Protein AF-A0A963M6S1-F1 (afdb_monomer)

Sequence (121 aa):
MKPHRTKQKTPPPSKAFGVSSEQMSFLPPPPFSPIWPTKGTLADRALGYFMDGTSMNHPDFQARTQSWRLGAVVFQLRTLGWPVETVEIPAPTAENPHRIIARYHLAPHHVAQALAQLGAA

Solvent-accessible surface area (backbone atoms only — not comparable to full-atom values): 7642 Å² total; per-residue (Å²): 139,82,89,83,84,79,80,86,78,82,81,76,85,75,78,82,74,80,84,59,71,78,76,52,72,79,50,77,76,81,69,96,72,52,58,83,56,64,82,89,37,71,45,30,52,51,49,50,43,24,61,74,61,44,68,44,35,56,70,60,43,23,75,76,67,78,39,86,53,49,69,60,34,53,50,50,40,44,76,34,55,40,77,66,45,78,45,81,40,86,56,61,42,97,95,39,70,82,33,68,43,65,32,36,35,42,54,70,68,60,41,53,53,54,53,50,57,62,70,75,103

Structure (mmCIF, N/CA/C/O backbone):
data_AF-A0A963M6S1-F1
#
_entry.id   AF-A0A963M6S1-F1
#
loop_
_atom_site.group_PDB
_atom_site.id
_atom_site.type_symbol
_atom_site.label_atom_id
_atom_site.label_alt_id
_atom_site.label_comp_id
_atom_site.label_asym_id
_atom_site.label_entity_id
_atom_site.label_seq_id
_atom_site.pdbx_PDB_ins_code
_atom_site.Cartn_x
_atom_site.Cartn_y
_atom_site.Cartn_z
_atom_site.occupancy
_atom_site.B_iso_or_equiv
_atom_site.auth_seq_id
_atom_site.auth_comp_id
_atom_site.auth_asym_id
_atom_site.auth_atom_id
_atom_site.pdbx_PDB_model_num
ATOM 1 N N . MET A 1 1 ? -62.079 -33.400 43.415 1.00 45.62 1 MET A N 1
ATOM 2 C CA . MET A 1 1 ? -61.534 -33.195 42.053 1.00 45.62 1 MET A CA 1
ATOM 3 C C . MET A 1 1 ? -60.572 -32.012 42.113 1.00 45.62 1 MET A C 1
ATOM 5 O O . MET A 1 1 ? -60.985 -30.956 42.569 1.00 45.62 1 MET A O 1
ATOM 9 N N . LYS A 1 2 ? -59.281 -32.197 41.800 1.00 44.72 2 LYS A N 1
ATOM 10 C CA . LYS A 1 2 ? -58.245 -31.144 41.872 1.00 44.72 2 LYS A CA 1
ATOM 11 C C . LYS A 1 2 ? -58.024 -30.556 40.468 1.00 44.72 2 LYS A C 1
ATOM 13 O O . LYS A 1 2 ? -57.859 -31.358 39.551 1.00 44.72 2 LYS A O 1
ATOM 18 N N . PRO A 1 3 ? -57.967 -29.229 40.261 1.00 50.53 3 PRO A N 1
ATOM 19 C CA . PRO A 1 3 ? -57.608 -28.678 38.958 1.00 50.53 3 PRO A CA 1
ATOM 20 C C . PRO A 1 3 ? -56.086 -28.729 38.756 1.00 50.53 3 PRO A C 1
ATOM 22 O O . PRO A 1 3 ? -55.313 -28.336 39.631 1.00 50.53 3 PRO A O 1
ATOM 25 N N . HIS A 1 4 ? -55.637 -29.235 37.608 1.00 44.19 4 HIS A N 1
ATOM 26 C CA . HIS A 1 4 ? -54.243 -29.136 37.173 1.00 44.19 4 HIS A CA 1
ATOM 27 C C . HIS A 1 4 ? -54.062 -27.873 36.327 1.00 44.19 4 HIS A C 1
ATOM 29 O O . HIS A 1 4 ? -54.702 -27.701 35.295 1.00 44.19 4 HIS A O 1
ATOM 35 N N . ARG A 1 5 ? -53.186 -26.976 36.793 1.00 47.31 5 ARG A N 1
ATOM 36 C CA . ARG A 1 5 ? -52.761 -25.761 36.091 1.00 47.31 5 ARG A CA 1
ATOM 37 C C . ARG A 1 5 ? -51.646 -26.123 35.110 1.00 47.31 5 ARG A C 1
ATOM 39 O O . ARG A 1 5 ? -50.526 -26.404 35.532 1.00 47.31 5 ARG A O 1
ATOM 46 N N . THR A 1 6 ? -51.931 -26.103 33.814 1.00 52.56 6 THR A N 1
ATOM 47 C CA . THR A 1 6 ? -50.924 -26.345 32.771 1.00 52.56 6 THR A CA 1
ATOM 48 C C . THR A 1 6 ? -50.086 -25.081 32.557 1.00 52.56 6 THR A C 1
ATOM 50 O O . THR A 1 6 ? -50.623 -23.999 32.324 1.00 52.56 6 THR A O 1
ATOM 53 N N . LYS A 1 7 ? -48.759 -25.198 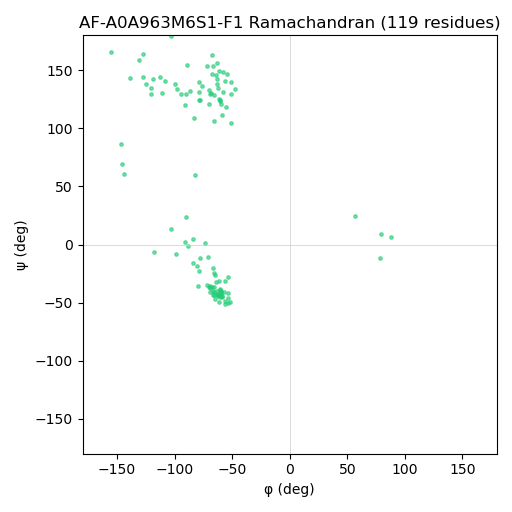32.678 1.00 51.72 7 LYS A N 1
ATOM 54 C CA . LYS A 1 7 ? -47.802 -24.108 32.429 1.00 51.72 7 LYS A CA 1
ATOM 55 C C . LYS A 1 7 ? -47.753 -23.782 30.928 1.00 51.72 7 LYS A C 1
ATOM 57 O O . LYS A 1 7 ? -47.550 -24.687 30.123 1.00 51.72 7 LYS A O 1
ATOM 62 N N . GLN A 1 8 ? -47.893 -22.507 30.557 1.00 51.19 8 GLN A N 1
ATOM 63 C CA . GLN A 1 8 ? -47.606 -22.026 29.200 1.00 51.19 8 GLN A CA 1
ATOM 64 C C . GLN A 1 8 ? -46.094 -22.107 28.927 1.00 51.19 8 GLN A C 1
ATOM 66 O O . GLN A 1 8 ? -45.290 -21.659 29.744 1.00 51.19 8 GLN A O 1
ATOM 71 N N . LYS A 1 9 ? -45.708 -22.694 27.788 1.00 51.50 9 LYS A N 1
ATOM 72 C CA . LYS A 1 9 ? -44.336 -22.681 27.255 1.00 51.50 9 LYS A CA 1
ATOM 73 C C . LYS A 1 9 ? -44.197 -21.525 26.258 1.00 51.50 9 LYS A C 1
ATOM 75 O O . LYS A 1 9 ? -45.010 -21.411 25.347 1.00 51.50 9 LYS A O 1
ATOM 80 N N . THR A 1 10 ? -43.162 -20.707 26.428 1.00 45.03 10 THR A N 1
ATOM 81 C CA . THR A 1 10 ? -42.749 -19.636 25.506 1.00 45.03 10 THR A CA 1
ATOM 82 C C . THR A 1 10 ? -42.337 -20.217 24.141 1.00 45.03 10 THR A C 1
ATOM 84 O O . THR A 1 10 ? -41.643 -21.239 24.129 1.00 45.03 10 THR A O 1
ATOM 87 N N . PRO A 1 11 ? -42.710 -19.606 22.997 1.00 56.84 11 PRO A N 1
ATOM 88 C CA . PRO A 1 11 ? -42.216 -20.032 21.688 1.00 56.84 11 PRO A CA 1
ATOM 89 C C . PRO A 1 11 ? -40.706 -19.757 21.555 1.00 56.84 11 PRO A C 1
ATOM 91 O O . PRO A 1 11 ? -40.218 -18.773 22.117 1.00 56.84 11 PRO A O 1
ATOM 94 N N . PRO A 1 12 ? -39.948 -20.592 20.822 1.00 53.66 12 PRO A N 1
ATOM 95 C CA . PRO A 1 12 ? -38.527 -20.355 20.584 1.00 53.66 12 PRO A CA 1
ATOM 96 C C . PRO A 1 12 ? -38.311 -19.102 19.713 1.00 53.66 12 PRO A C 1
ATOM 98 O O . PRO A 1 12 ? -39.192 -18.749 18.924 1.00 53.66 12 PRO A O 1
ATOM 101 N N . PRO A 1 13 ? -37.147 -18.432 19.824 1.00 49.59 13 PRO A N 1
ATOM 102 C CA . PRO A 1 13 ? -36.831 -17.272 19.000 1.00 49.59 13 PRO A CA 1
ATOM 103 C C . PRO A 1 13 ? -36.840 -17.667 17.521 1.00 49.59 13 PRO A C 1
ATOM 105 O O . PRO A 1 13 ? -36.115 -18.565 17.088 1.00 49.59 13 PRO A O 1
ATOM 108 N N . SER A 1 14 ? -37.702 -16.995 16.759 1.00 46.69 14 SER A N 1
ATOM 109 C CA . SER A 1 14 ? -37.790 -17.136 15.311 1.00 46.69 14 SER A CA 1
ATOM 110 C C . SER A 1 14 ? -36.449 -16.749 14.688 1.00 46.69 14 SER A C 1
ATOM 112 O O . SER A 1 14 ? -35.941 -15.653 14.931 1.00 46.69 14 SER A O 1
ATOM 114 N N . LYS A 1 15 ? -35.863 -17.653 13.897 1.00 49.31 15 LYS A N 1
ATOM 115 C CA . LYS A 1 15 ? -34.723 -17.343 13.027 1.00 49.31 15 LYS A CA 1
ATOM 116 C C . LYS A 1 15 ? -35.124 -16.168 12.135 1.00 49.31 15 LYS A C 1
ATOM 118 O O . LYS A 1 15 ? -36.073 -16.293 11.364 1.00 49.31 15 LYS A O 1
ATOM 123 N N . ALA A 1 16 ? -34.416 -15.046 12.246 1.00 48.12 16 ALA A N 1
ATOM 124 C CA . ALA A 1 16 ? -34.576 -13.929 11.327 1.00 48.12 16 ALA A CA 1
ATOM 125 C C . ALA A 1 16 ? -34.281 -14.433 9.906 1.00 48.12 16 ALA A C 1
ATOM 127 O O . ALA A 1 16 ? -33.159 -14.837 9.596 1.00 48.12 16 ALA A O 1
ATOM 128 N N . PHE A 1 17 ? -35.328 -14.490 9.084 1.00 47.97 17 PHE A N 1
ATOM 129 C CA . PHE A 1 17 ? -35.225 -14.766 7.660 1.00 47.97 17 PHE A CA 1
ATOM 130 C C . PHE A 1 17 ? -34.449 -13.637 6.981 1.00 47.97 17 PHE A C 1
ATOM 132 O O . PHE A 1 17 ? -34.507 -12.486 7.412 1.00 47.97 17 PHE A O 1
ATOM 139 N N . GLY A 1 18 ? -33.686 -14.015 5.955 1.00 53.28 18 GLY A N 1
ATOM 140 C CA . GLY A 1 18 ? -32.711 -13.175 5.277 1.00 53.28 18 GLY A CA 1
ATOM 141 C C . GLY A 1 18 ? -33.246 -11.797 4.912 1.00 53.28 18 GLY A C 1
ATOM 142 O O . GLY A 1 18 ? -34.329 -11.653 4.350 1.00 53.28 18 GLY A O 1
ATOM 143 N N . VAL A 1 19 ? -32.435 -10.789 5.213 1.00 48.62 19 VAL A N 1
ATOM 144 C CA . VAL A 1 19 ? -32.590 -9.460 4.638 1.00 48.62 19 VAL A CA 1
ATOM 145 C C . VAL A 1 19 ? -32.311 -9.607 3.145 1.00 48.62 19 VAL A C 1
ATOM 147 O O . VAL A 1 19 ? -31.173 -9.836 2.738 1.00 48.62 19 VAL A O 1
ATOM 150 N N . SER A 1 20 ? -33.362 -9.555 2.334 1.00 54.66 20 SER A N 1
ATOM 151 C CA . SER A 1 20 ? -33.262 -9.491 0.881 1.00 54.66 20 SER A CA 1
ATOM 152 C C . SER A 1 20 ? -32.500 -8.223 0.492 1.00 54.66 20 SER A C 1
ATOM 154 O O . SER A 1 20 ? -32.885 -7.114 0.867 1.00 54.66 20 SER A O 1
ATOM 156 N N . SER A 1 21 ? -31.416 -8.387 -0.263 1.00 59.56 21 SER A N 1
ATOM 157 C CA . SER A 1 21 ? -30.526 -7.323 -0.751 1.00 59.56 21 SER A CA 1
ATOM 158 C C . SER A 1 21 ? -31.259 -6.199 -1.500 1.00 59.56 21 SER A C 1
ATOM 160 O O . SER A 1 21 ? -30.836 -5.048 -1.439 1.00 59.56 21 SER A O 1
ATOM 162 N N . GLU A 1 22 ? -32.398 -6.499 -2.128 1.00 61.38 22 GLU A N 1
ATOM 163 C CA . GLU A 1 22 ? -33.261 -5.531 -2.824 1.00 61.38 22 GLU A CA 1
ATOM 164 C C . GLU A 1 22 ? -33.916 -4.502 -1.885 1.00 61.38 22 GLU A C 1
ATOM 166 O O . GLU A 1 22 ? -34.227 -3.391 -2.301 1.00 61.38 22 GLU A O 1
ATOM 171 N N . GLN A 1 23 ? -34.085 -4.810 -0.595 1.00 62.91 23 GLN A N 1
ATOM 172 C CA . GLN A 1 23 ? -34.630 -3.844 0.368 1.00 62.91 23 GLN A CA 1
ATOM 173 C C . GLN A 1 23 ? -33.581 -2.809 0.816 1.00 62.91 23 GLN A C 1
ATOM 175 O O . GLN A 1 23 ? -33.930 -1.804 1.431 1.00 62.91 23 GLN A O 1
ATOM 180 N N . MET A 1 24 ? -32.298 -3.037 0.501 1.00 54.56 24 MET A N 1
ATOM 181 C CA . MET A 1 24 ? -31.187 -2.150 0.858 1.00 54.56 24 MET A CA 1
ATOM 182 C C . MET A 1 24 ? -30.742 -1.220 -0.274 1.00 54.56 24 MET A C 1
ATOM 184 O O . MET A 1 24 ? -29.992 -0.288 -0.005 1.00 54.56 24 MET A O 1
ATOM 188 N N . SER A 1 25 ? -31.236 -1.380 -1.506 1.00 61.38 25 SER A N 1
ATOM 189 C CA . SER A 1 25 ? -30.933 -0.449 -2.608 1.00 61.38 25 SER A CA 1
ATOM 190 C C . SER A 1 25 ? -31.604 0.925 -2.465 1.00 61.38 25 SER A C 1
ATOM 192 O O . SER A 1 25 ? -31.265 1.844 -3.203 1.00 61.38 25 SER A O 1
ATOM 194 N N . PHE A 1 26 ? -32.539 1.077 -1.517 1.00 68.44 26 PHE A N 1
ATOM 195 C CA . PHE A 1 26 ? -33.109 2.372 -1.115 1.00 68.44 26 PHE A CA 1
ATOM 196 C C . PHE A 1 26 ? -32.220 3.154 -0.141 1.00 68.44 26 PHE A C 1
ATOM 198 O O . PHE A 1 26 ? -32.422 4.355 0.034 1.00 68.44 26 PHE A O 1
ATOM 205 N N . LEU A 1 27 ? -31.271 2.492 0.527 1.00 72.56 27 LEU A N 1
ATOM 206 C CA . LEU A 1 27 ? -30.338 3.176 1.411 1.00 72.56 27 LEU A CA 1
ATOM 207 C C . LEU A 1 27 ? -29.252 3.838 0.556 1.00 72.56 27 LEU A C 1
ATOM 209 O O . LEU A 1 27 ? -28.796 3.231 -0.418 1.00 72.56 27 LEU A O 1
ATOM 213 N N . PRO A 1 28 ? -28.822 5.069 0.889 1.00 67.44 28 PRO A N 1
ATOM 214 C CA . PRO A 1 28 ? -27.676 5.663 0.218 1.00 67.44 28 PRO A CA 1
ATOM 215 C C . PRO A 1 28 ? -26.476 4.709 0.333 1.00 67.44 28 PRO A C 1
ATOM 217 O O . PRO A 1 28 ? -26.359 4.010 1.349 1.00 67.44 28 PRO A O 1
ATOM 220 N N . PRO A 1 29 ? -25.594 4.656 -0.686 1.00 62.66 29 PRO A N 1
ATOM 221 C CA . PRO A 1 29 ? -24.405 3.821 -0.623 1.00 62.66 29 PRO A CA 1
ATOM 222 C C . PRO A 1 29 ? -23.664 4.107 0.687 1.00 62.66 29 PRO A C 1
ATOM 224 O O . PRO A 1 29 ? -23.612 5.273 1.103 1.00 62.66 29 PRO A O 1
ATOM 227 N N . PRO A 1 30 ? -23.124 3.071 1.356 1.00 64.62 30 PRO A N 1
ATOM 228 C CA . PRO A 1 30 ? -22.440 3.261 2.619 1.00 64.62 30 PRO A CA 1
ATOM 229 C C . PRO A 1 30 ? -21.393 4.366 2.469 1.00 64.62 30 PRO A C 1
ATOM 231 O O . PRO A 1 30 ? -20.615 4.335 1.507 1.00 64.62 30 PRO A O 1
ATOM 234 N N . PRO A 1 31 ? -21.378 5.359 3.370 1.00 75.81 31 PRO A N 1
ATOM 235 C CA . PRO A 1 31 ? -20.366 6.399 3.321 1.00 75.81 31 PRO A CA 1
ATOM 236 C C . PRO A 1 31 ? -18.983 5.752 3.422 1.00 75.81 31 PRO A C 1
ATOM 238 O O . PRO A 1 31 ? -18.827 4.714 4.069 1.00 75.81 31 PRO A O 1
ATOM 241 N N . PHE A 1 32 ? -17.979 6.365 2.790 1.00 87.38 32 PHE A N 1
ATOM 242 C CA . PHE A 1 32 ? -16.581 5.964 2.941 1.00 87.38 32 PHE A CA 1
ATOM 243 C C . PHE A 1 32 ? -16.243 5.876 4.437 1.00 87.38 32 PHE A C 1
ATOM 245 O O . P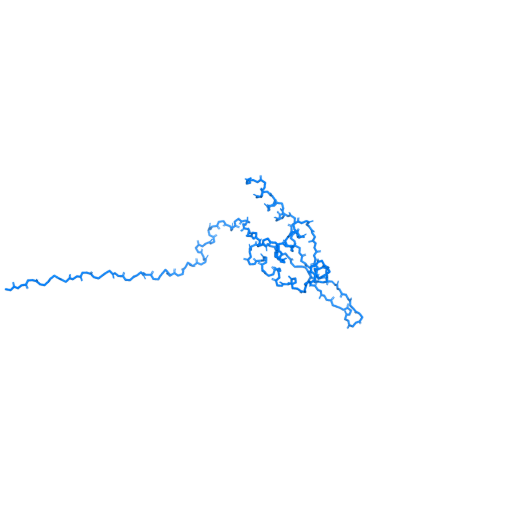HE A 1 32 ? -16.144 6.893 5.120 1.00 87.38 32 PHE A O 1
ATOM 252 N N . SER A 1 33 ? -16.147 4.654 4.958 1.00 90.25 33 SER A N 1
ATOM 253 C CA . SER A 1 33 ? -15.967 4.382 6.387 1.00 90.25 33 SER A CA 1
ATOM 254 C C . SER A 1 33 ? -15.051 3.166 6.577 1.00 90.25 33 SER A C 1
ATOM 256 O O . SER A 1 33 ? -15.479 2.127 7.085 1.00 90.25 33 SER A O 1
ATOM 258 N N . PRO A 1 34 ? -13.799 3.237 6.086 1.00 94.88 34 PRO A N 1
ATOM 259 C CA . PRO A 1 34 ? -12.857 2.145 6.248 1.00 94.88 34 PRO A CA 1
ATOM 260 C C . PRO A 1 34 ? -12.378 2.037 7.700 1.00 94.88 34 PRO A C 1
ATOM 262 O O . PRO A 1 34 ? -12.304 3.015 8.443 1.00 94.88 34 PRO A O 1
ATOM 265 N N . ILE A 1 35 ? -11.982 0.831 8.090 1.00 95.81 35 ILE A N 1
ATOM 266 C CA . ILE A 1 35 ? -11.387 0.556 9.395 1.00 95.81 35 ILE A CA 1
ATOM 267 C C . ILE A 1 35 ? -9.871 0.719 9.286 1.00 95.81 35 ILE A C 1
ATOM 269 O O . ILE A 1 35 ? -9.221 0.136 8.413 1.00 95.81 35 ILE A O 1
ATOM 273 N N . TRP A 1 36 ? -9.281 1.487 10.202 1.00 95.81 36 TRP A N 1
ATOM 274 C CA . TRP A 1 36 ? -7.829 1.596 10.291 1.00 95.81 36 TRP A CA 1
ATOM 275 C C . TRP A 1 36 ? -7.213 0.246 10.698 1.00 95.81 36 TRP A C 1
ATOM 277 O O . TRP A 1 36 ? -7.641 -0.351 11.688 1.00 95.81 36 TRP A O 1
ATOM 287 N N . PRO A 1 37 ? -6.206 -0.260 9.965 1.00 97.56 37 PRO A N 1
ATOM 288 C CA . PRO A 1 37 ? -5.501 -1.481 10.338 1.00 97.56 37 PRO A CA 1
ATOM 289 C C . PRO A 1 37 ? -4.770 -1.323 11.679 1.00 97.56 37 PRO A C 1
ATOM 291 O O . PRO A 1 37 ? -4.395 -0.225 12.091 1.00 97.56 37 PRO A O 1
ATOM 294 N N . THR A 1 38 ? -4.514 -2.448 12.351 1.00 97.69 38 THR A N 1
ATOM 295 C CA . THR A 1 38 ? -3.750 -2.467 13.604 1.00 97.69 38 THR A CA 1
ATOM 296 C C . THR A 1 38 ? -2.359 -1.869 13.405 1.00 97.69 38 THR A C 1
ATOM 298 O O . THR A 1 38 ? -1.631 -2.261 12.487 1.00 97.69 38 THR A O 1
ATOM 301 N N . LYS A 1 39 ? -1.971 -0.953 14.298 1.00 97.38 39 LYS A N 1
ATOM 302 C CA . LYS A 1 39 ? -0.699 -0.230 14.218 1.00 97.38 39 LYS A CA 1
ATOM 303 C C . LYS A 1 39 ? 0.513 -1.158 14.164 1.00 97.38 39 LYS A C 1
ATOM 305 O O . LYS A 1 39 ? 0.553 -2.194 14.823 1.00 97.38 39 LYS A O 1
ATOM 310 N N . GLY A 1 40 ? 1.497 -0.791 13.345 1.00 95.94 40 GLY A N 1
ATOM 311 C CA . GLY A 1 40 ? 2.756 -1.521 13.177 1.00 95.94 40 GLY A CA 1
ATOM 312 C C . GLY A 1 40 ? 2.677 -2.773 12.294 1.00 95.94 40 GLY A C 1
ATOM 313 O O . GLY A 1 40 ? 3.730 -3.288 11.894 1.00 95.94 40 GLY A O 1
ATOM 314 N N . THR A 1 41 ? 1.470 -3.236 11.941 1.00 98.06 41 THR A N 1
ATOM 315 C CA . THR A 1 41 ? 1.271 -4.339 10.988 1.00 98.06 41 THR A CA 1
ATOM 316 C C . THR A 1 41 ? 1.683 -3.942 9.570 1.00 98.06 41 THR A C 1
ATOM 318 O O . THR A 1 41 ? 1.803 -2.763 9.237 1.00 98.06 41 THR A O 1
ATOM 321 N N . LEU A 1 42 ? 1.875 -4.931 8.691 1.00 98.25 42 LEU A N 1
ATOM 322 C CA . LEU A 1 42 ? 2.156 -4.664 7.277 1.00 98.25 42 LEU A CA 1
ATOM 323 C C . LEU A 1 42 ? 1.015 -3.904 6.583 1.00 98.25 42 LEU A C 1
ATOM 325 O O . LEU A 1 42 ? 1.297 -3.106 5.696 1.00 98.25 42 LEU A O 1
ATOM 329 N N . ALA A 1 43 ? -0.238 -4.115 7.001 1.00 98.38 43 ALA A N 1
ATOM 330 C CA . ALA A 1 43 ? -1.389 -3.370 6.495 1.00 98.38 43 ALA A CA 1
ATOM 331 C C . ALA A 1 43 ? -1.347 -1.894 6.899 1.00 98.38 43 ALA A C 1
ATOM 333 O O . ALA A 1 43 ? -1.552 -1.042 6.044 1.00 98.38 43 ALA A O 1
ATOM 334 N N . ASP A 1 44 ? -0.999 -1.583 8.151 1.00 98.38 44 ASP A N 1
ATOM 335 C CA . ASP A 1 44 ? -0.812 -0.196 8.608 1.00 98.38 44 ASP A CA 1
ATOM 336 C C . ASP A 1 44 ? 0.325 0.506 7.862 1.00 98.38 44 ASP A C 1
ATOM 338 O O . ASP A 1 44 ? 0.142 1.615 7.368 1.00 98.38 44 ASP A O 1
ATOM 342 N N . ARG A 1 45 ? 1.460 -0.173 7.656 1.00 98.12 45 ARG A N 1
ATOM 343 C CA . ARG A 1 45 ? 2.567 0.389 6.864 1.00 98.12 45 ARG A CA 1
ATOM 344 C C . ARG A 1 45 ? 2.190 0.600 5.398 1.00 98.12 45 ARG A C 1
ATOM 346 O O . ARG A 1 45 ? 2.467 1.659 4.848 1.00 98.12 45 ARG A O 1
ATOM 353 N N . ALA A 1 46 ? 1.568 -0.399 4.765 1.00 98.31 46 ALA A N 1
ATOM 354 C CA . ALA A 1 46 ? 1.135 -0.310 3.371 1.00 98.31 46 ALA A CA 1
ATOM 355 C C . ALA A 1 46 ? 0.129 0.825 3.168 1.00 98.31 46 ALA A C 1
ATOM 357 O O . ALA A 1 46 ? 0.276 1.608 2.234 1.00 98.31 46 ALA A O 1
ATOM 358 N N . LEU A 1 47 ? -0.849 0.933 4.070 1.00 98.25 47 LEU A N 1
ATOM 359 C CA . LEU A 1 47 ? -1.812 2.021 4.055 1.00 98.25 47 LEU A CA 1
ATOM 360 C C . LEU A 1 47 ? -1.125 3.377 4.216 1.00 98.25 47 LEU A C 1
ATOM 362 O O . LEU A 1 47 ? -1.462 4.284 3.469 1.00 98.25 47 LEU A O 1
ATOM 366 N N . GLY A 1 48 ? -0.144 3.506 5.115 1.00 97.81 48 GLY A N 1
ATOM 367 C CA . GLY A 1 48 ? 0.654 4.728 5.251 1.00 97.81 48 GLY A CA 1
ATOM 368 C C . GLY A 1 48 ? 1.276 5.164 3.923 1.00 97.81 48 GLY A C 1
ATOM 369 O O . GLY A 1 48 ? 1.042 6.278 3.471 1.00 97.81 48 GLY A O 1
ATOM 370 N N . TYR A 1 49 ? 1.953 4.251 3.221 1.00 98.00 49 TYR A N 1
ATOM 371 C CA . TYR A 1 49 ? 2.521 4.560 1.904 1.00 98.00 49 TYR A CA 1
ATOM 372 C C . TYR A 1 49 ? 1.460 4.979 0.871 1.00 98.00 49 TYR A C 1
ATOM 374 O O . TYR A 1 49 ? 1.708 5.880 0.071 1.00 98.00 49 TYR A O 1
ATOM 382 N N . PHE A 1 50 ? 0.286 4.340 0.868 1.00 98.19 50 PHE A N 1
ATOM 383 C CA . PHE A 1 50 ? -0.806 4.710 -0.037 1.00 98.19 50 PHE A CA 1
ATOM 384 C C . PHE A 1 50 ? -1.436 6.064 0.319 1.00 98.19 50 PHE A C 1
ATOM 386 O O . PHE A 1 50 ? -1.780 6.823 -0.583 1.00 98.19 50 PHE A O 1
ATOM 393 N N . MET A 1 51 ? -1.551 6.383 1.609 1.00 97.25 51 MET A N 1
ATOM 394 C CA . MET A 1 51 ? -2.000 7.687 2.108 1.00 97.25 51 MET A CA 1
ATOM 395 C C . MET A 1 51 ? -1.026 8.809 1.725 1.00 97.25 51 MET A C 1
ATOM 397 O O . MET A 1 51 ? -1.470 9.909 1.418 1.00 97.25 51 MET A O 1
ATOM 401 N N . ASP A 1 52 ? 0.274 8.515 1.630 1.00 96.19 52 ASP A N 1
ATOM 402 C CA . ASP A 1 52 ? 1.290 9.437 1.097 1.00 96.19 52 ASP A CA 1
ATOM 403 C C . ASP A 1 52 ? 1.215 9.595 -0.441 1.00 96.19 52 ASP A C 1
ATOM 405 O O . ASP A 1 52 ? 2.036 10.282 -1.048 1.00 96.19 52 ASP A O 1
ATOM 409 N N . GLY A 1 53 ? 0.264 8.925 -1.103 1.00 95.25 53 GLY A N 1
ATOM 410 C CA . GLY A 1 53 ? 0.099 8.932 -2.558 1.00 95.25 53 GLY A CA 1
ATOM 411 C C . GLY A 1 53 ? 1.065 8.008 -3.305 1.00 95.25 53 GLY A C 1
ATOM 412 O O . GLY A 1 53 ? 1.125 8.038 -4.536 1.00 95.25 53 GLY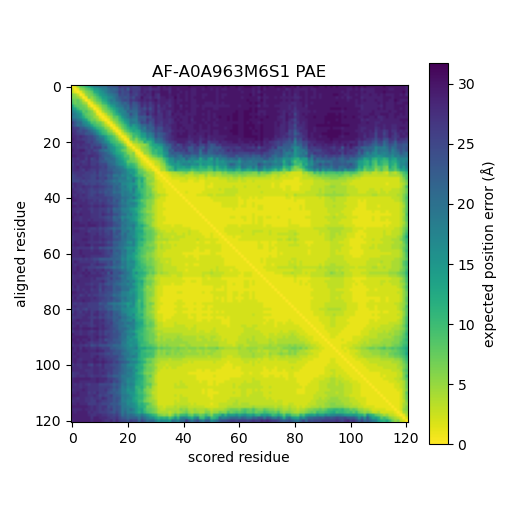 A O 1
ATOM 413 N N . THR A 1 54 ? 1.823 7.164 -2.599 1.00 96.69 54 THR A N 1
ATOM 414 C CA . THR A 1 54 ? 2.748 6.225 -3.244 1.00 96.69 54 THR A CA 1
ATOM 415 C C . THR A 1 54 ? 1.962 5.128 -3.958 1.00 96.69 54 THR A C 1
ATOM 417 O O . THR A 1 54 ? 1.086 4.501 -3.370 1.00 96.69 54 THR A O 1
ATOM 420 N N . SER A 1 55 ? 2.322 4.821 -5.206 1.00 97.06 55 SER A N 1
ATOM 421 C CA . SER A 1 55 ? 1.900 3.584 -5.873 1.00 97.06 55 SER A CA 1
ATOM 422 C C . SER A 1 55 ? 3.022 2.548 -5.813 1.00 97.06 55 SER A C 1
ATOM 424 O O . SER A 1 55 ? 4.194 2.886 -5.977 1.00 97.06 55 SER A O 1
ATOM 426 N N . MET A 1 56 ? 2.699 1.281 -5.547 1.00 97.56 56 MET A N 1
ATOM 427 C CA . MET A 1 56 ? 3.716 0.246 -5.308 1.00 97.56 56 MET A CA 1
ATOM 428 C C . MET A 1 56 ? 3.363 -1.076 -5.973 1.00 97.56 56 MET A C 1
ATOM 430 O O . MET A 1 56 ? 2.205 -1.494 -5.995 1.00 97.56 56 MET A O 1
ATOM 434 N N . ASN A 1 57 ? 4.384 -1.758 -6.482 1.00 97.75 57 ASN A N 1
ATOM 435 C CA . ASN A 1 57 ? 4.303 -3.156 -6.895 1.00 97.75 57 ASN A CA 1
ATOM 436 C C . ASN A 1 57 ? 4.966 -4.080 -5.848 1.00 97.75 57 ASN A C 1
ATOM 438 O O . ASN A 1 57 ? 5.468 -3.626 -4.817 1.00 97.75 57 ASN A O 1
ATOM 442 N N . HIS A 1 58 ? 4.957 -5.392 -6.102 1.00 96.50 58 HIS A N 1
ATOM 443 C CA . HIS A 1 58 ? 5.547 -6.384 -5.192 1.00 96.50 58 HIS A CA 1
ATOM 444 C C . HIS A 1 58 ? 7.036 -6.127 -4.872 1.00 96.50 58 HIS A C 1
ATOM 446 O O . HIS A 1 58 ? 7.361 -6.081 -3.683 1.00 96.50 58 HIS A O 1
ATOM 452 N N . PRO A 1 59 ? 7.930 -5.932 -5.866 1.00 96.12 59 PRO A N 1
ATOM 453 C CA . PRO A 1 59 ? 9.324 -5.553 -5.612 1.00 96.12 59 PRO A CA 1
ATOM 454 C C . PRO A 1 59 ? 9.496 -4.302 -4.738 1.00 96.12 59 PRO A C 1
ATOM 456 O O . PRO A 1 59 ? 10.266 -4.337 -3.777 1.00 96.12 59 PRO A O 1
ATOM 459 N N . ASP A 1 60 ? 8.746 -3.229 -5.017 1.00 97.56 60 ASP A N 1
ATOM 460 C CA . ASP A 1 60 ? 8.802 -1.973 -4.253 1.00 97.56 60 ASP A CA 1
ATOM 461 C C . ASP A 1 60 ? 8.467 -2.218 -2.770 1.00 97.56 60 ASP A C 1
ATOM 463 O O . ASP A 1 60 ? 9.143 -1.730 -1.859 1.00 97.56 60 ASP A O 1
ATOM 467 N N . PHE A 1 61 ? 7.427 -3.016 -2.517 1.00 97.94 61 PHE A N 1
ATOM 468 C CA . PHE A 1 61 ? 6.990 -3.357 -1.167 1.00 97.94 61 PHE A CA 1
ATOM 469 C C . PHE A 1 61 ? 7.987 -4.258 -0.435 1.00 97.94 61 PHE A C 1
ATOM 471 O O . PHE A 1 61 ? 8.251 -4.041 0.752 1.00 97.94 61 PHE A O 1
ATOM 478 N N . GLN A 1 62 ? 8.569 -5.240 -1.128 1.00 98.00 62 GLN A N 1
ATOM 479 C CA . GLN A 1 62 ? 9.583 -6.119 -0.555 1.00 98.00 62 GLN A CA 1
ATOM 480 C C . GLN A 1 62 ? 10.831 -5.337 -0.149 1.00 98.00 62 GLN A C 1
ATOM 482 O O . GLN A 1 62 ? 11.323 -5.538 0.957 1.00 98.00 62 GLN A O 1
ATOM 487 N N . ALA A 1 63 ? 11.297 -4.398 -0.976 1.00 97.75 63 ALA A N 1
ATOM 488 C CA . ALA A 1 63 ? 12.440 -3.553 -0.638 1.00 97.75 63 ALA A CA 1
ATOM 489 C C . ALA A 1 63 ? 12.197 -2.730 0.643 1.00 97.75 63 ALA A C 1
ATOM 491 O O . ALA A 1 63 ? 13.078 -2.624 1.495 1.00 97.75 63 ALA A O 1
ATOM 492 N N . ARG A 1 64 ? 10.980 -2.198 0.821 1.00 97.06 64 ARG A N 1
ATOM 493 C CA . ARG A 1 64 ? 10.615 -1.339 1.964 1.00 97.06 64 ARG A CA 1
ATOM 494 C C . ARG A 1 64 ? 10.319 -2.106 3.249 1.00 97.06 64 ARG A C 1
ATOM 496 O O . ARG A 1 64 ? 10.591 -1.613 4.338 1.00 97.06 64 ARG A O 1
ATOM 503 N N . THR A 1 65 ? 9.720 -3.289 3.138 1.00 97.31 65 THR A N 1
ATOM 504 C CA . THR A 1 65 ? 9.150 -4.009 4.292 1.00 97.31 65 THR A CA 1
ATOM 505 C C . THR A 1 65 ? 9.793 -5.362 4.563 1.00 97.31 65 THR A C 1
ATOM 507 O O . THR A 1 65 ? 9.452 -5.998 5.559 1.00 97.31 65 THR A O 1
ATOM 510 N N . GLN A 1 66 ? 10.694 -5.814 3.683 1.00 97.38 66 GLN A N 1
ATOM 511 C CA . GLN A 1 66 ? 11.294 -7.153 3.696 1.00 97.38 66 GLN A CA 1
ATOM 512 C C . GLN A 1 66 ? 10.249 -8.281 3.634 1.00 97.38 66 GLN A C 1
ATOM 514 O O . GLN A 1 66 ? 10.485 -9.407 4.066 1.00 97.38 66 GLN A O 1
ATOM 519 N N . SER A 1 67 ? 9.070 -7.983 3.078 1.00 97.00 67 SER A N 1
ATOM 520 C CA . SER A 1 67 ? 7.955 -8.915 2.943 1.00 97.00 67 SER A CA 1
ATOM 521 C C . SER A 1 67 ? 7.505 -9.029 1.494 1.00 97.00 67 SER A C 1
ATOM 523 O O . SER A 1 67 ? 7.348 -8.047 0.780 1.00 97.00 67 SER A O 1
ATOM 525 N N . TRP A 1 68 ? 7.219 -10.253 1.076 1.00 97.12 68 TRP A N 1
ATOM 526 C CA . TRP A 1 68 ? 6.719 -10.591 -0.255 1.00 97.12 68 TRP A CA 1
ATOM 527 C C . TRP A 1 68 ? 5.181 -10.587 -0.323 1.00 97.12 68 TRP A C 1
ATOM 529 O O . TRP A 1 68 ? 4.598 -10.883 -1.363 1.00 97.12 68 TRP A O 1
ATOM 539 N N . ARG A 1 69 ? 4.500 -10.237 0.779 1.00 96.94 69 ARG A N 1
ATOM 540 C CA . ARG A 1 69 ? 3.048 -10.411 0.961 1.00 96.94 69 ARG A CA 1
ATOM 541 C C . ARG A 1 69 ? 2.175 -9.232 0.509 1.00 96.94 69 ARG A C 1
ATOM 543 O O . ARG A 1 69 ? 1.054 -9.120 0.996 1.00 96.94 69 ARG A O 1
ATOM 550 N N . LEU A 1 70 ? 2.629 -8.374 -0.412 1.00 98.12 70 LEU A N 1
ATOM 551 C CA . LEU A 1 70 ? 1.855 -7.188 -0.825 1.00 98.12 70 LEU A CA 1
ATOM 552 C C . LEU A 1 70 ? 0.414 -7.532 -1.237 1.00 98.12 70 LEU A C 1
ATOM 554 O O . LEU A 1 70 ? -0.515 -6.933 -0.709 1.00 98.12 70 LEU A O 1
ATOM 558 N N . GLY A 1 71 ? 0.207 -8.528 -2.106 1.00 97.88 71 GLY A N 1
ATOM 559 C CA . GLY A 1 71 ? -1.140 -8.939 -2.523 1.00 97.88 71 GLY A CA 1
ATOM 560 C C . GLY A 1 71 ? -2.060 -9.343 -1.360 1.00 97.88 71 GLY A C 1
ATOM 561 O O . GLY A 1 71 ? -3.219 -8.937 -1.325 1.00 97.88 71 GLY A O 1
ATOM 562 N N . ALA A 1 72 ? -1.540 -10.065 -0.360 1.00 98.19 72 ALA A N 1
ATOM 563 C CA . ALA A 1 72 ? -2.311 -10.440 0.829 1.00 98.19 72 ALA A CA 1
ATOM 564 C C . ALA A 1 72 ? -2.636 -9.225 1.715 1.00 98.19 72 ALA A C 1
ATOM 566 O O . ALA A 1 72 ? -3.734 -9.124 2.257 1.00 98.19 72 ALA A O 1
ATOM 567 N N . VAL A 1 73 ? -1.701 -8.280 1.828 1.00 98.44 73 VAL A N 1
ATOM 568 C CA . VAL A 1 73 ? -1.907 -7.024 2.558 1.00 98.44 73 VAL A CA 1
ATOM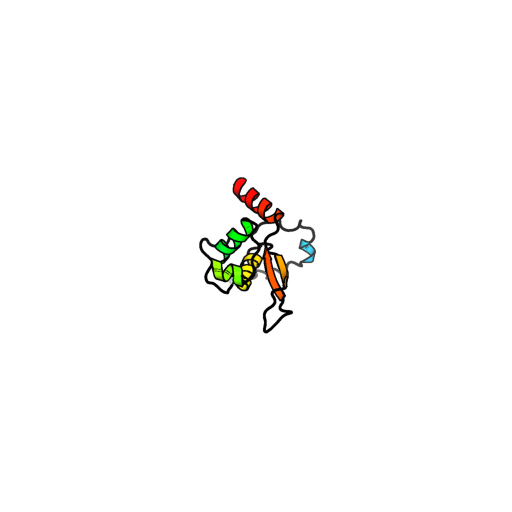 569 C C . VAL A 1 73 ? -2.962 -6.155 1.872 1.00 98.44 73 VAL A C 1
ATOM 571 O O . VAL A 1 73 ? -3.849 -5.632 2.538 1.00 98.44 73 VAL A O 1
ATOM 574 N N . VAL A 1 74 ? -2.919 -6.039 0.543 1.00 98.50 74 VAL A N 1
ATOM 575 C CA . VAL A 1 74 ? -3.935 -5.314 -0.237 1.00 98.50 74 VAL A CA 1
ATOM 576 C C . VAL A 1 74 ? -5.306 -5.968 -0.080 1.00 98.50 74 VAL A C 1
ATOM 578 O O . VAL A 1 74 ? -6.292 -5.266 0.132 1.00 98.50 74 VAL A O 1
ATOM 581 N N . PHE A 1 75 ? -5.376 -7.301 -0.135 1.00 98.31 75 PHE A N 1
ATOM 582 C CA . PHE A 1 75 ? -6.613 -8.027 0.143 1.00 98.31 75 PHE A CA 1
ATOM 583 C C . PHE A 1 75 ? -7.155 -7.681 1.536 1.00 98.31 75 PHE A C 1
ATOM 585 O O . PHE A 1 75 ? -8.315 -7.298 1.657 1.00 98.31 75 PHE A O 1
ATOM 592 N N . GLN A 1 76 ? -6.310 -7.714 2.570 1.00 98.44 76 GLN A N 1
ATOM 593 C CA . GLN A 1 76 ? -6.699 -7.329 3.927 1.00 98.44 76 GLN A CA 1
ATOM 594 C C . GLN A 1 76 ? -7.215 -5.882 3.995 1.00 98.44 76 GLN A C 1
ATOM 596 O O . GLN A 1 76 ? -8.259 -5.632 4.590 1.00 98.44 76 GLN A O 1
ATOM 601 N N . LEU A 1 77 ? -6.534 -4.926 3.362 1.00 98.44 77 LEU A N 1
ATOM 602 C CA . LEU A 1 77 ? -6.986 -3.532 3.328 1.00 98.44 77 LEU A CA 1
ATOM 603 C C . LEU A 1 77 ? -8.371 -3.398 2.681 1.00 98.44 77 LEU A C 1
ATOM 605 O O . LEU A 1 77 ? -9.230 -2.709 3.226 1.00 98.44 77 LEU A O 1
ATOM 609 N N . ARG A 1 78 ? -8.632 -4.128 1.593 1.00 98.00 78 ARG A N 1
ATOM 610 C CA . ARG A 1 78 ? -9.961 -4.176 0.964 1.00 98.00 78 ARG A CA 1
ATOM 611 C C . ARG A 1 78 ? -11.020 -4.771 1.887 1.00 98.00 78 ARG A C 1
ATOM 613 O O . ARG A 1 78 ? -12.121 -4.238 1.954 1.00 98.00 78 ARG A O 1
ATOM 620 N N . THR A 1 79 ? -10.691 -5.817 2.650 1.00 97.25 79 THR A N 1
ATOM 621 C CA . THR A 1 79 ? -11.622 -6.365 3.658 1.00 97.25 79 THR A CA 1
ATOM 622 C C . THR A 1 79 ? -11.926 -5.378 4.786 1.00 97.25 79 THR A C 1
ATOM 624 O O . THR A 1 79 ? -13.002 -5.437 5.369 1.00 97.25 79 THR A O 1
ATOM 627 N N . LEU A 1 80 ? -11.014 -4.441 5.059 1.00 97.19 80 LEU A N 1
ATOM 628 C CA . LEU A 1 80 ? -11.213 -3.338 6.003 1.00 97.19 80 LEU A CA 1
ATOM 629 C C . LEU A 1 80 ? -11.945 -2.137 5.377 1.00 97.19 80 LEU A C 1
ATOM 631 O O . LEU A 1 80 ? -12.093 -1.111 6.032 1.00 97.19 80 LEU A O 1
ATOM 635 N N . GLY A 1 81 ? -12.393 -2.237 4.123 1.00 96.38 81 GLY A N 1
ATOM 636 C CA . GLY A 1 81 ? -13.130 -1.178 3.433 1.00 96.38 81 GLY A CA 1
ATOM 637 C C . GLY A 1 81 ? -12.257 -0.152 2.710 1.00 96.38 81 GLY A C 1
ATOM 638 O O . GLY A 1 81 ? -12.795 0.822 2.191 1.00 96.38 81 GLY A O 1
ATOM 639 N N . TRP A 1 82 ? -10.934 -0.344 2.637 1.00 97.50 82 TRP A N 1
ATOM 640 C CA . TRP A 1 82 ? -10.069 0.552 1.866 1.00 97.50 82 TRP A CA 1
ATOM 641 C C . TRP A 1 82 ? -10.166 0.253 0.362 1.00 97.50 82 TRP A C 1
ATOM 643 O O . TRP A 1 82 ? -9.859 -0.869 -0.060 1.00 97.50 82 TRP A O 1
ATOM 653 N N . PRO A 1 83 ? -10.507 1.245 -0.476 1.00 96.88 83 PRO A N 1
ATOM 654 C CA . PRO A 1 83 ? -10.661 1.081 -1.919 1.00 96.88 83 PRO A CA 1
ATOM 655 C C . PRO A 1 83 ? -9.301 1.154 -2.632 1.00 96.88 83 PRO A C 1
ATOM 657 O O . PRO A 1 83 ? -9.049 2.028 -3.456 1.00 96.88 83 PRO A O 1
ATOM 660 N N . VAL A 1 84 ? -8.387 0.243 -2.285 1.00 98.19 84 VAL A N 1
ATOM 661 C CA . VAL A 1 84 ? -7.084 0.132 -2.957 1.00 98.19 84 VAL A CA 1
ATOM 662 C C . VAL A 1 84 ? -7.301 -0.411 -4.366 1.00 98.19 84 VAL A C 1
ATOM 664 O O . VAL A 1 84 ? -7.798 -1.528 -4.544 1.00 98.19 84 VAL A O 1
ATOM 667 N N . GLU A 1 85 ? -6.886 0.352 -5.364 1.00 98.12 85 GLU A N 1
ATOM 668 C CA . GLU A 1 85 ? -7.025 0.030 -6.779 1.00 98.12 85 GLU A CA 1
ATOM 669 C C . GLU A 1 85 ? -5.824 -0.772 -7.284 1.00 98.12 85 GLU A C 1
ATOM 671 O O . GLU A 1 85 ? -4.720 -0.704 -6.735 1.00 98.12 85 GLU A O 1
ATOM 676 N N . THR A 1 86 ? -6.040 -1.551 -8.343 1.00 98.38 86 THR A N 1
ATOM 677 C CA . THR A 1 86 ? -4.990 -2.309 -9.027 1.00 98.38 86 THR A CA 1
ATOM 678 C C . THR A 1 86 ? -4.928 -1.872 -10.475 1.00 98.38 86 THR A C 1
ATOM 680 O O . THR A 1 86 ? -5.941 -1.886 -11.165 1.00 98.38 86 THR A O 1
ATOM 683 N N . VAL A 1 87 ? -3.726 -1.543 -10.933 1.00 97.75 87 VAL A N 1
ATOM 684 C CA . VAL A 1 87 ? -3.418 -1.337 -12.345 1.00 97.75 87 VAL A CA 1
ATOM 685 C C . VAL A 1 87 ? -2.362 -2.340 -12.776 1.00 97.75 87 VAL A C 1
ATOM 687 O O . VAL A 1 87 ? -1.445 -2.672 -12.020 1.00 97.75 87 VAL A O 1
ATOM 690 N N . GLU A 1 88 ? -2.498 -2.840 -13.991 1.00 97.94 88 GLU A N 1
ATOM 691 C CA . GLU A 1 88 ? -1.513 -3.718 -14.603 1.00 97.94 88 GLU A CA 1
ATOM 692 C C . GLU A 1 88 ? -0.440 -2.885 -15.302 1.00 97.94 88 GLU A C 1
ATOM 694 O O . GLU A 1 88 ? -0.745 -1.942 -16.031 1.00 97.94 88 GLU A O 1
ATOM 699 N N . ILE A 1 89 ? 0.829 -3.215 -15.059 1.00 97.19 89 ILE A N 1
ATOM 700 C CA . ILE A 1 89 ? 1.971 -2.514 -15.647 1.00 97.19 89 ILE A CA 1
ATOM 701 C C . ILE A 1 89 ? 2.933 -3.496 -16.324 1.00 97.19 89 ILE A C 1
ATOM 703 O O . ILE A 1 89 ? 3.167 -4.588 -15.792 1.00 97.19 89 ILE A O 1
ATOM 707 N N . PRO A 1 90 ? 3.562 -3.112 -17.447 1.00 97.50 90 PRO A N 1
ATOM 708 C CA . PRO A 1 90 ? 4.688 -3.854 -17.995 1.00 97.50 90 PRO A CA 1
ATOM 709 C C . PRO A 1 90 ? 5.870 -3.884 -17.024 1.00 97.50 90 PRO A C 1
ATOM 711 O O . PRO A 1 90 ? 6.253 -2.864 -16.451 1.00 97.50 90 PRO A O 1
ATOM 714 N N . ALA A 1 91 ? 6.465 -5.060 -16.855 1.00 95.88 91 ALA A N 1
ATOM 715 C CA . ALA A 1 91 ? 7.675 -5.265 -16.071 1.00 95.88 91 ALA A CA 1
ATOM 716 C C . ALA A 1 91 ? 8.532 -6.368 -16.717 1.00 95.88 91 ALA A C 1
ATOM 718 O O . ALA A 1 91 ? 8.630 -7.459 -16.160 1.00 95.88 91 ALA A O 1
ATOM 719 N N . PRO A 1 92 ? 9.129 -6.122 -17.894 1.00 96.81 92 PRO A N 1
ATOM 720 C CA . PRO A 1 92 ? 9.853 -7.139 -18.654 1.00 96.81 92 PRO A CA 1
ATOM 721 C C . PRO A 1 92 ? 11.055 -7.722 -17.891 1.00 96.81 92 PRO A C 1
ATOM 723 O O . PRO A 1 92 ? 11.715 -7.036 -17.111 1.00 96.81 92 PRO A O 1
ATOM 726 N N . THR A 1 93 ? 11.373 -8.988 -18.161 1.00 96.06 93 THR A N 1
ATOM 727 C CA . THR A 1 93 ? 12.661 -9.631 -17.837 1.00 96.06 93 THR A CA 1
ATOM 728 C C . THR A 1 93 ? 13.271 -10.282 -19.069 1.00 96.06 93 THR A C 1
ATOM 730 O O . THR A 1 93 ? 12.567 -10.533 -20.041 1.00 96.06 93 THR A O 1
ATOM 733 N N . ALA A 1 94 ? 14.567 -10.615 -19.006 1.00 97.06 94 ALA A N 1
ATOM 734 C CA . ALA A 1 94 ? 15.249 -11.367 -20.062 1.00 97.06 94 ALA A CA 1
ATOM 735 C C . ALA A 1 94 ? 14.517 -12.678 -20.411 1.00 97.06 94 ALA A C 1
ATOM 737 O O . ALA A 1 94 ? 14.339 -12.998 -21.579 1.00 97.06 94 ALA A O 1
ATOM 738 N N . GLU A 1 95 ? 14.030 -13.392 -19.392 1.00 97.31 95 GLU A N 1
ATOM 739 C CA . GLU A 1 95 ? 13.273 -14.643 -19.542 1.00 97.31 95 GLU A CA 1
ATOM 740 C C . GLU A 1 95 ? 11.806 -14.425 -19.943 1.00 97.31 95 GLU A C 1
ATOM 742 O O . GLU A 1 95 ? 11.168 -15.331 -20.472 1.00 97.31 95 GLU A O 1
ATOM 747 N N . ASN A 1 96 ? 11.243 -13.241 -19.672 1.00 96.62 96 ASN A N 1
ATOM 748 C CA . ASN A 1 96 ? 9.847 -12.932 -19.974 1.00 96.62 96 ASN A CA 1
ATOM 749 C C . ASN A 1 96 ? 9.662 -11.448 -20.354 1.00 96.62 96 ASN A C 1
ATOM 751 O O . ASN A 1 96 ? 9.325 -10.616 -19.500 1.00 96.62 96 ASN A O 1
ATOM 755 N N . PRO A 1 97 ? 9.853 -11.101 -21.640 1.00 97.19 97 PRO A N 1
ATOM 756 C CA . PRO A 1 97 ? 9.734 -9.726 -22.130 1.00 97.19 97 PRO A CA 1
ATOM 757 C C . PRO A 1 97 ? 8.312 -9.153 -22.067 1.00 97.19 97 PRO A C 1
ATOM 759 O O . PRO A 1 97 ? 8.137 -7.939 -22.080 1.00 97.19 97 PRO A O 1
ATOM 762 N N . HIS A 1 98 ? 7.290 -10.006 -21.982 1.00 97.56 98 HIS A N 1
ATOM 763 C CA . HIS A 1 98 ? 5.883 -9.594 -21.939 1.00 97.56 98 HIS A CA 1
ATOM 764 C C . HIS A 1 98 ? 5.288 -9.665 -20.528 1.00 97.56 98 HIS A C 1
ATOM 766 O O . HIS A 1 98 ? 4.071 -9.609 -20.365 1.00 97.56 98 HIS A O 1
ATOM 772 N N . ARG A 1 99 ? 6.126 -9.803 -19.491 1.00 97.19 99 ARG A N 1
ATOM 773 C CA . ARG A 1 99 ? 5.657 -9.903 -18.109 1.00 97.19 99 ARG A CA 1
ATOM 774 C C . ARG A 1 99 ? 4.900 -8.637 -17.703 1.00 97.19 99 ARG A C 1
ATOM 776 O O . ARG A 1 99 ? 5.443 -7.534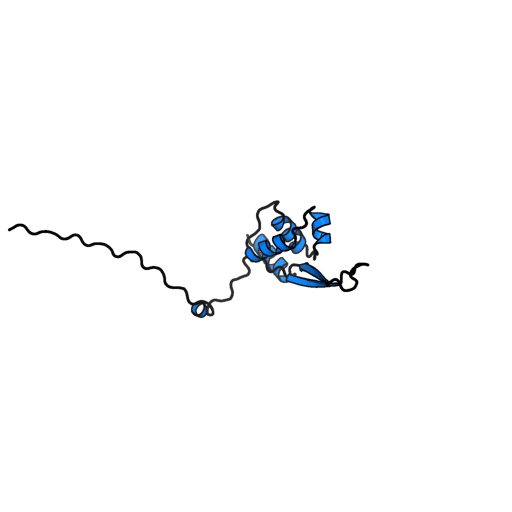 -17.746 1.00 97.19 99 ARG A O 1
ATOM 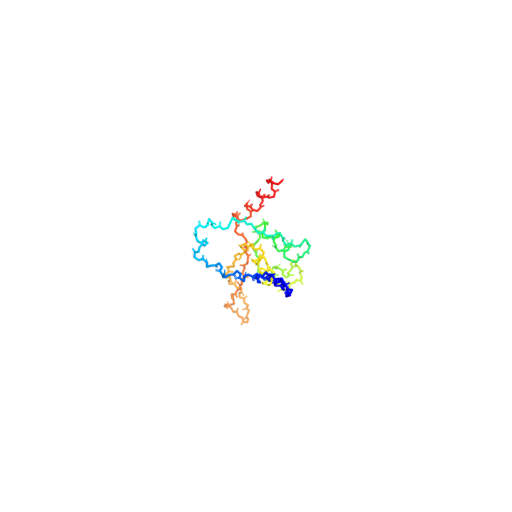783 N N . ILE A 1 100 ? 3.673 -8.830 -17.233 1.00 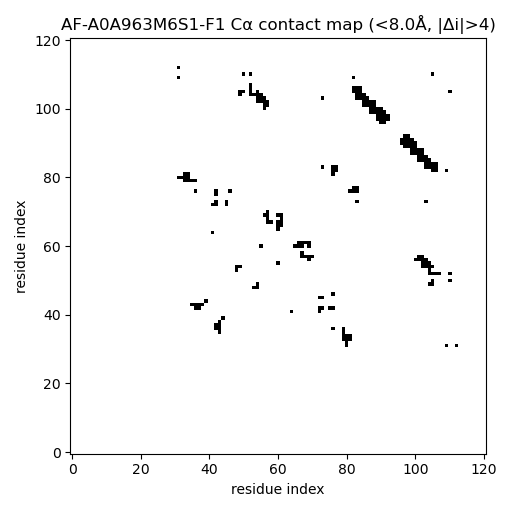97.94 100 ILE A N 1
ATOM 784 C CA . ILE A 1 100 ? 2.825 -7.808 -16.619 1.00 97.94 100 ILE A CA 1
ATOM 785 C C . ILE A 1 100 ? 2.728 -8.096 -15.120 1.00 97.94 100 ILE A C 1
ATOM 787 O O . ILE A 1 100 ? 2.657 -9.255 -14.709 1.00 97.94 100 ILE A O 1
ATOM 791 N N . ILE A 1 101 ? 2.758 -7.055 -14.291 1.00 97.19 101 ILE A N 1
ATOM 792 C CA . ILE A 1 101 ? 2.583 -7.175 -12.840 1.00 97.19 101 ILE A CA 1
ATOM 793 C C . ILE A 1 101 ? 1.551 -6.173 -12.332 1.00 97.19 101 ILE A C 1
ATOM 795 O O . ILE A 1 101 ? 1.307 -5.138 -12.947 1.00 97.19 101 ILE A O 1
ATOM 799 N N . ALA A 1 102 ? 0.987 -6.460 -11.163 1.00 98.00 102 ALA A N 1
ATOM 800 C CA . ALA A 1 102 ? 0.100 -5.542 -10.467 1.00 98.00 102 ALA A CA 1
ATOM 801 C C . ALA A 1 102 ? 0.881 -4.402 -9.794 1.00 98.00 102 ALA A C 1
ATOM 803 O O . ALA A 1 102 ? 1.883 -4.628 -9.104 1.00 98.00 102 ALA A O 1
ATOM 804 N N . ARG A 1 103 ? 0.360 -3.184 -9.930 1.00 98.44 103 ARG A N 1
ATOM 805 C CA . ARG A 1 103 ? 0.711 -2.014 -9.127 1.00 98.44 103 ARG A CA 1
ATOM 806 C C . ARG A 1 103 ? -0.537 -1.503 -8.419 1.00 98.44 103 ARG A C 1
ATOM 808 O O . ARG A 1 103 ? -1.609 -1.405 -9.008 1.00 98.44 103 ARG A O 1
ATOM 815 N N . TYR A 1 104 ? -0.383 -1.209 -7.138 1.00 98.69 104 TYR A N 1
ATOM 816 C CA . TYR A 1 104 ? -1.471 -0.839 -6.247 1.00 98.69 104 TYR A CA 1
ATOM 817 C C . TYR A 1 104 ? -1.341 0.615 -5.825 1.00 98.69 104 TYR A C 1
ATOM 819 O O . TYR A 1 104 ? -0.223 1.102 -5.633 1.00 98.69 104 TYR A O 1
ATOM 827 N N . HIS A 1 105 ? -2.474 1.292 -5.678 1.00 98.31 105 HIS A N 1
ATOM 828 C CA . HIS A 1 105 ? -2.530 2.672 -5.211 1.00 98.31 105 HIS A CA 1
ATOM 829 C C . HIS A 1 105 ? -3.888 2.977 -4.571 1.00 98.31 105 HIS A C 1
ATOM 831 O O . HIS A 1 105 ? -4.843 2.217 -4.730 1.00 98.31 105 HIS A O 1
ATOM 837 N N . LEU A 1 106 ? -3.964 4.089 -3.845 1.00 97.75 106 LEU A N 1
ATOM 838 C CA . LEU A 1 106 ? -5.214 4.647 -3.343 1.00 97.75 106 LEU A CA 1
ATOM 839 C C . LEU A 1 106 ? -5.489 5.948 -4.097 1.00 97.75 106 LEU A C 1
ATOM 841 O O . LEU A 1 106 ? -4.598 6.788 -4.225 1.00 97.75 106 LEU A O 1
ATOM 845 N N . ALA A 1 107 ? -6.703 6.108 -4.620 1.00 96.50 107 ALA A N 1
ATOM 846 C CA . ALA A 1 107 ? -7.048 7.315 -5.357 1.00 96.50 107 ALA A CA 1
ATOM 847 C C . ALA A 1 107 ? -6.981 8.562 -4.445 1.00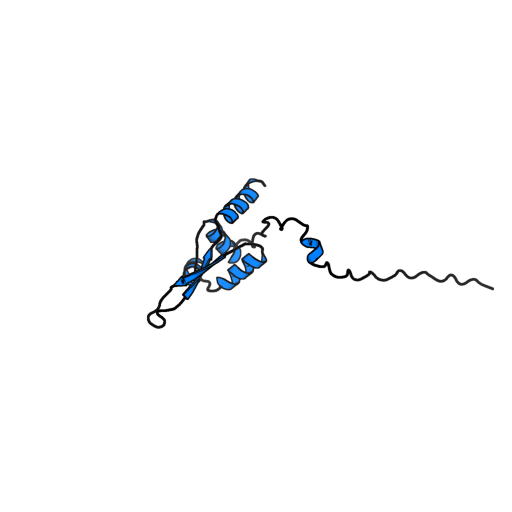 96.50 107 ALA A C 1
ATOM 849 O O . ALA A 1 107 ? -7.414 8.493 -3.289 1.00 96.50 107 ALA A O 1
ATOM 850 N N . PRO A 1 108 ? -6.520 9.726 -4.949 1.00 95.75 108 PRO A N 1
ATOM 851 C CA . PRO A 1 108 ? -6.323 10.924 -4.125 1.00 95.75 108 PRO A CA 1
ATOM 852 C C . PRO A 1 108 ? -7.574 11.400 -3.373 1.00 95.75 108 PRO A C 1
ATOM 854 O O . PRO A 1 108 ? -7.472 11.928 -2.269 1.00 95.75 108 PRO A O 1
ATOM 857 N N . HIS A 1 109 ? -8.768 11.188 -3.937 1.00 94.81 109 HIS A N 1
ATOM 858 C CA . HIS A 1 109 ? -10.019 11.579 -3.286 1.00 94.81 109 HIS A CA 1
ATOM 859 C C . HIS A 1 109 ? -10.305 10.756 -2.018 1.00 94.81 109 HIS A C 1
ATOM 861 O O . HIS A 1 109 ? -10.762 11.321 -1.028 1.00 94.81 109 HIS A O 1
ATOM 867 N N . HIS A 1 110 ? -9.965 9.463 -2.000 1.00 95.12 110 HIS A N 1
ATOM 868 C CA . HIS A 1 110 ? -10.100 8.623 -0.807 1.00 95.12 110 HIS A CA 1
ATOM 869 C C . HIS A 1 110 ? -9.098 9.014 0.286 1.00 95.12 110 HIS A C 1
ATOM 871 O O . HIS A 1 110 ? -9.438 9.001 1.468 1.00 95.12 110 HIS A O 1
ATOM 877 N N . VAL A 1 111 ? -7.882 9.423 -0.098 1.00 94.88 111 VAL A N 1
ATOM 878 C CA . VAL A 1 111 ? -6.893 9.985 0.838 1.00 94.88 111 VAL A CA 1
ATOM 879 C C . VAL A 1 111 ? -7.439 11.262 1.478 1.00 94.88 111 VAL A C 1
ATOM 881 O O . VAL A 1 111 ? -7.448 11.383 2.702 1.00 94.88 111 VAL A O 1
ATOM 884 N N . ALA A 1 112 ? -7.954 12.191 0.667 1.00 93.25 112 ALA A N 1
ATOM 885 C CA . ALA A 1 112 ? -8.541 13.436 1.158 1.00 93.25 112 ALA A CA 1
ATOM 886 C C . ALA A 1 112 ? -9.726 13.183 2.109 1.00 93.25 112 ALA A C 1
ATOM 888 O O . ALA A 1 112 ? -9.808 13.812 3.163 1.00 93.25 112 ALA A O 1
ATOM 889 N N . GLN A 1 113 ? -10.605 12.227 1.782 1.00 92.88 113 GLN A N 1
ATOM 890 C CA . GLN A 1 113 ? -11.714 11.825 2.652 1.00 92.88 113 GLN A CA 1
ATOM 891 C C . GLN A 1 113 ? -11.227 11.254 3.992 1.00 92.88 113 GLN A C 1
ATOM 893 O O . GLN A 1 113 ? -11.748 11.636 5.038 1.00 92.88 113 GLN A O 1
ATOM 898 N N . ALA A 1 114 ? -10.213 10.383 3.985 1.00 92.62 114 ALA A N 1
ATOM 899 C CA . ALA A 1 114 ? -9.652 9.808 5.208 1.00 92.62 114 ALA A CA 1
ATOM 900 C C . ALA A 1 114 ? -8.968 10.863 6.097 1.00 92.62 114 ALA A C 1
ATOM 902 O O . ALA A 1 114 ? -9.145 10.852 7.315 1.00 92.62 114 ALA A O 1
ATOM 903 N N . LEU A 1 115 ? -8.228 11.805 5.506 1.00 91.06 115 LEU A N 1
ATOM 904 C CA . LEU A 1 115 ? -7.608 12.909 6.247 1.00 91.06 115 LEU A CA 1
ATOM 905 C C . LEU A 1 115 ? -8.654 13.860 6.839 1.00 91.06 115 LEU A C 1
ATOM 907 O O . LEU A 1 115 ? -8.513 14.282 7.985 1.00 91.06 115 LEU A O 1
ATOM 911 N N . ALA A 1 116 ? -9.726 14.152 6.097 1.00 89.00 116 ALA A N 1
ATOM 912 C CA . ALA A 1 116 ? -10.833 14.956 6.605 1.00 89.00 116 ALA A CA 1
ATOM 913 C C . ALA A 1 116 ? -11.508 14.298 7.822 1.00 89.00 116 ALA A C 1
ATOM 915 O O . ALA A 1 116 ? -11.838 14.994 8.776 1.00 89.00 116 ALA A O 1
ATOM 916 N N . GLN A 1 117 ? -11.655 12.968 7.834 1.00 85.00 117 GLN A N 1
ATOM 917 C CA . GLN A 1 117 ? -12.192 12.234 8.989 1.00 85.00 117 GLN A CA 1
ATOM 918 C C . GLN A 1 117 ? -11.287 12.311 10.222 1.00 85.00 117 GLN A C 1
ATOM 920 O O . GLN A 1 117 ? -11.795 12.406 11.334 1.00 85.00 117 GLN A O 1
ATOM 925 N N . LEU A 1 118 ? -9.962 12.292 10.038 1.00 84.19 118 LEU A N 1
ATOM 926 C CA . LEU A 1 118 ? -9.010 12.434 11.144 1.00 84.19 118 LEU A CA 1
ATOM 927 C C . LEU A 1 118 ? -8.969 13.858 11.714 1.00 84.19 118 LEU A C 1
ATOM 929 O O . LEU A 1 118 ? -8.756 14.016 12.909 1.00 84.19 118 LEU A O 1
ATOM 933 N N . GLY A 1 119 ? -9.144 14.881 10.872 1.00 71.88 119 GLY A N 1
ATOM 934 C CA . GLY A 1 119 ? -9.147 16.286 11.295 1.00 71.88 119 GLY A CA 1
ATOM 935 C C . GLY A 1 119 ? -10.494 16.795 11.821 1.00 71.88 119 GLY A C 1
ATOM 936 O O . GLY A 1 119 ? -10.536 17.847 12.449 1.00 71.88 119 GLY A O 1
ATOM 937 N N . ALA A 1 120 ? -11.587 16.075 11.553 1.00 58.25 120 ALA A N 1
ATOM 938 C CA . ALA A 1 120 ? -12.924 16.373 12.072 1.00 58.25 120 ALA A CA 1
ATOM 939 C C . ALA A 1 120 ? -13.214 15.723 13.441 1.00 58.25 120 ALA A C 1
ATOM 941 O O . ALA A 1 120 ? -14.316 15.901 13.964 1.00 58.25 120 ALA A O 1
ATOM 942 N N . ALA A 1 121 ? -12.263 14.952 13.981 1.00 47.75 121 ALA A N 1
ATOM 943 C CA . ALA A 1 121 ? -12.351 14.263 15.267 1.00 47.75 121 ALA A CA 1
ATOM 944 C C . ALA A 1 121 ? -11.745 15.081 16.417 1.00 47.75 121 ALA A C 1
ATOM 946 O O . ALA A 1 121 ? -10.773 15.830 16.172 1.00 47.75 121 ALA A O 1
#

Foldseek 3Di:
DDDDDDDDDDDDDDDPDDDDPVVCVPPDDPPQDFDQDDPPDLLNVVVVCQLVVDKDFQVRSCVVPVDSCPVVSVVVRVVRRQPKDWDWDQDADPVGHRDITIIIHHDVVSSVVVVVVVVVD

pLDDT: mean 84.95, std 19.2, range [44.19, 98.69]

Secondary structure (DSSP, 8-state):
-PPP-PPPPPPPPPP-----GGGSTTSPPPPS-PPPPPTTSHHHHHHHHHHTT--EEHHHHHHHHS-S-HHHHHHHHHHTT--EEEEEEE---SS-TT-EEEEEEE-HHHHHHHHHHHHT-

Mean predicted aligned error: 11.48 Å

Nearest PDB structures (foldseek):
  5oqj-assembly1_W  TM=6.696E-01  e=6.100E-02  Saccharomyces cerevisiae S288C
  5oqm-assembly1_W  TM=6.696E-01  e=6.100E-02  Saccharomyces cerevisiae
  5fja-assembly1_O  TM=5.787E-01  e=2.813E-02  Saccharomy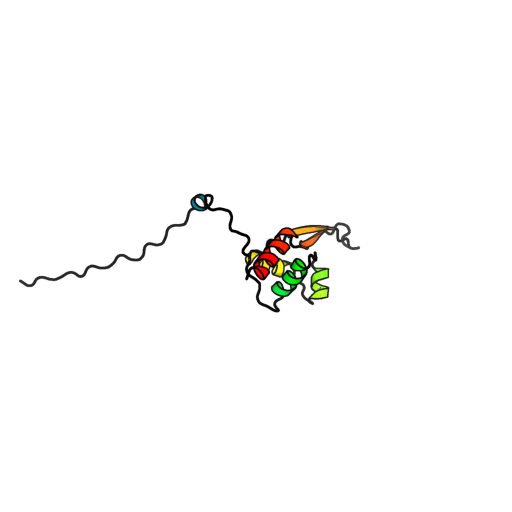ces cerevisiae
  5fj9-assembly1_O  TM=5.780E-01  e=7.895E-02  Saccharomyces cerevisiae
  9bcx-assembly1_I  TM=4.261E-01  e=3.480E-01  Saccharomyces cerevisiae

Radius of gyration: 24.85 Å; Cα contacts (8 Å, |Δi|>4): 119; chains: 1; bounding box: 77×50×64 Å